Protein AF-A0A1F4AZ10-F1 (afdb_monomer_lite)

Structure (mmCIF, N/CA/C/O backbone):
data_AF-A0A1F4AZ10-F1
#
_entry.id   AF-A0A1F4AZ10-F1
#
loop_
_atom_site.group_PDB
_atom_site.id
_atom_site.type_symbol
_atom_site.label_atom_id
_atom_site.label_alt_id
_atom_site.label_comp_id
_atom_site.label_asym_id
_atom_site.label_entity_id
_atom_site.label_seq_id
_atom_site.pdbx_PDB_ins_code
_atom_sit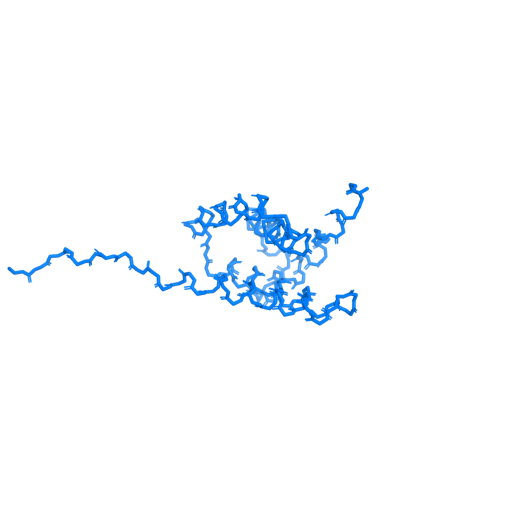e.Cartn_x
_atom_site.Cartn_y
_atom_site.Cartn_z
_atom_site.occupancy
_atom_site.B_iso_or_equiv
_atom_site.auth_seq_id
_atom_site.auth_comp_id
_atom_site.auth_asym_id
_atom_site.auth_atom_id
_atom_site.pdbx_PDB_model_num
ATOM 1 N N . MET A 1 1 ? 17.476 -12.614 -1.265 1.00 42.47 1 MET A N 1
ATOM 2 C CA . MET A 1 1 ? 16.289 -11.904 -1.791 1.00 42.47 1 MET A CA 1
ATOM 3 C C . MET A 1 1 ? 15.007 -12.044 -0.944 1.00 42.47 1 MET A C 1
ATOM 5 O O . MET A 1 1 ? 13.968 -11.572 -1.375 1.00 42.47 1 MET A O 1
ATOM 9 N N . LEU A 1 2 ? 15.020 -12.645 0.262 1.00 40.59 2 LEU A N 1
ATOM 10 C CA . LEU A 1 2 ? 13.866 -12.580 1.192 1.00 40.59 2 LEU A CA 1
ATOM 11 C C . LEU A 1 2 ? 13.950 -11.390 2.169 1.00 40.59 2 LEU A C 1
ATOM 13 O O . LEU A 1 2 ? 12.924 -10.925 2.645 1.00 40.59 2 LEU A O 1
ATOM 17 N N . HIS A 1 3 ? 15.157 -10.868 2.421 1.00 31.83 3 HIS A N 1
ATOM 18 C CA . HIS A 1 3 ? 15.382 -9.735 3.329 1.00 31.83 3 HIS A CA 1
ATOM 19 C C . HIS A 1 3 ? 14.996 -8.367 2.732 1.00 31.83 3 HIS A C 1
ATOM 21 O O . HIS A 1 3 ? 14.623 -7.478 3.485 1.00 31.83 3 HIS A O 1
ATOM 27 N N . GLU A 1 4 ? 15.007 -8.202 1.404 1.00 44.75 4 GLU A N 1
ATOM 28 C CA . GLU A 1 4 ? 14.594 -6.943 0.748 1.00 44.75 4 GLU A CA 1
ATOM 29 C C . GLU A 1 4 ? 13.071 -6.744 0.768 1.00 44.75 4 GLU A C 1
ATOM 31 O O . GLU A 1 4 ? 12.591 -5.620 0.830 1.00 44.75 4 GLU A O 1
ATOM 36 N N . ARG A 1 5 ? 12.289 -7.833 0.807 1.00 43.12 5 ARG A N 1
ATOM 37 C CA . ARG A 1 5 ? 10.817 -7.768 0.827 1.00 43.12 5 ARG A CA 1
ATOM 38 C C . ARG A 1 5 ? 10.249 -7.264 2.157 1.00 43.12 5 ARG A C 1
ATOM 40 O O . ARG A 1 5 ? 9.152 -6.720 2.176 1.00 43.12 5 ARG A O 1
ATOM 47 N N . ALA A 1 6 ? 10.986 -7.435 3.256 1.00 43.50 6 ALA A N 1
ATOM 48 C CA . ALA A 1 6 ? 10.556 -7.017 4.590 1.00 43.50 6 ALA A CA 1
ATOM 49 C C . ALA A 1 6 ? 10.729 -5.508 4.842 1.00 43.50 6 ALA A C 1
ATOM 51 O O . ALA A 1 6 ? 10.104 -4.982 5.755 1.00 43.50 6 ALA A O 1
ATOM 52 N N . GLN A 1 7 ? 11.536 -4.810 4.033 1.00 50.56 7 GLN A N 1
ATOM 53 C CA . GLN A 1 7 ? 11.772 -3.366 4.181 1.00 50.56 7 GLN A CA 1
ATOM 54 C C . GLN A 1 7 ? 10.633 -2.502 3.623 1.00 50.56 7 GLN A C 1
ATOM 56 O O . GLN A 1 7 ? 10.585 -1.312 3.896 1.00 50.56 7 GLN A O 1
ATOM 61 N N . LEU A 1 8 ? 9.702 -3.094 2.870 1.00 51.25 8 LEU A N 1
ATOM 62 C CA . LEU A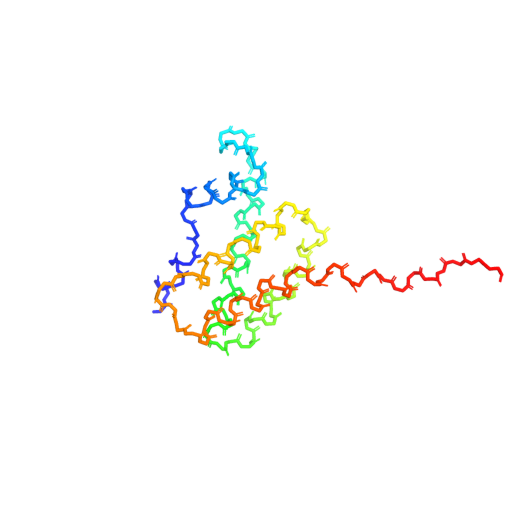 1 8 ? 8.563 -2.377 2.289 1.00 51.25 8 LEU A CA 1
ATOM 63 C C . LEU A 1 8 ? 7.336 -2.342 3.212 1.00 51.25 8 LEU A C 1
ATOM 65 O O . LEU A 1 8 ? 6.370 -1.642 2.914 1.00 51.25 8 LEU A O 1
ATOM 69 N N . ALA A 1 9 ? 7.338 -3.108 4.308 1.00 56.19 9 ALA A N 1
ATOM 70 C CA . ALA A 1 9 ? 6.269 -3.052 5.295 1.00 56.19 9 ALA A CA 1
ATOM 71 C C . ALA A 1 9 ? 6.555 -1.900 6.274 1.00 56.19 9 ALA A C 1
ATOM 73 O O . ALA A 1 9 ? 7.599 -1.927 6.928 1.00 56.19 9 ALA A O 1
ATOM 74 N N . PRO A 1 10 ? 5.659 -0.905 6.405 1.00 60.19 10 PRO A N 1
ATOM 75 C CA . PRO A 1 10 ? 5.872 0.192 7.338 1.00 60.19 10 PRO A CA 1
ATOM 76 C C . PRO A 1 10 ? 5.967 -0.337 8.771 1.00 60.19 10 PRO A C 1
ATOM 78 O O . PRO A 1 10 ? 5.164 -1.168 9.205 1.00 60.19 10 PRO A O 1
ATOM 81 N N . SER A 1 11 ? 6.944 0.170 9.516 1.00 66.38 11 SER A N 1
ATOM 82 C CA . SER A 1 11 ? 7.066 -0.042 10.956 1.00 66.38 11 SER A CA 1
ATOM 83 C C . SER A 1 11 ? 5.806 0.427 11.688 1.00 66.38 11 SER A C 1
ATOM 85 O O . SER A 1 11 ? 5.043 1.251 11.182 1.00 66.38 11 SER A O 1
ATOM 87 N N . GLU A 1 12 ? 5.595 -0.029 12.927 1.00 66.19 12 GLU A N 1
ATOM 88 C CA . GLU A 1 12 ? 4.442 0.413 13.732 1.00 66.19 12 GLU A CA 1
ATOM 89 C C . GLU A 1 12 ? 4.368 1.941 13.871 1.00 66.19 12 GLU A C 1
ATOM 91 O O . GLU A 1 12 ? 3.282 2.515 13.901 1.00 66.19 12 GLU A O 1
ATOM 96 N N . ARG A 1 13 ? 5.523 2.616 13.875 1.00 65.75 13 ARG A N 1
ATOM 97 C CA . ARG A 1 13 ? 5.617 4.077 13.913 1.00 65.75 13 ARG A CA 1
ATOM 98 C C . ARG A 1 13 ? 5.202 4.731 12.593 1.00 65.75 13 ARG A C 1
ATOM 100 O O . ARG A 1 13 ? 4.517 5.749 12.615 1.00 65.75 13 ARG A O 1
ATOM 107 N N . GLU A 1 14 ? 5.609 4.183 11.454 1.00 70.38 14 GLU A N 1
ATOM 108 C CA . GLU A 1 14 ? 5.229 4.703 10.131 1.00 70.38 14 GLU A CA 1
ATOM 109 C C . GLU A 1 14 ? 3.750 4.460 9.848 1.00 70.38 14 GLU A C 1
ATOM 111 O O . GLU A 1 14 ? 3.046 5.373 9.413 1.00 70.38 14 GLU A O 1
ATOM 116 N N . LEU A 1 15 ? 3.260 3.268 10.202 1.00 69.50 15 LEU A N 1
ATOM 117 C CA . LEU A 1 15 ? 1.842 2.931 10.227 1.00 69.50 15 LEU A CA 1
ATOM 118 C C . LEU A 1 15 ? 1.065 3.972 11.040 1.00 69.50 15 LEU A C 1
ATOM 120 O O . LEU A 1 15 ? 0.056 4.500 10.574 1.00 69.50 15 LEU A O 1
ATOM 124 N N . ALA A 1 16 ? 1.576 4.330 12.218 1.00 69.75 16 ALA A N 1
ATOM 125 C CA . ALA A 1 16 ? 0.933 5.299 13.084 1.00 69.75 16 ALA A CA 1
ATOM 126 C C . ALA A 1 16 ? 0.877 6.715 12.512 1.00 69.75 16 ALA A C 1
ATOM 128 O O . ALA A 1 16 ? -0.162 7.373 12.580 1.00 69.75 16 ALA A O 1
ATOM 129 N N . LEU A 1 17 ? 1.978 7.178 11.921 1.00 71.88 17 LEU A N 1
ATOM 130 C CA . LEU A 1 17 ? 2.040 8.482 11.262 1.00 71.88 17 LEU A CA 1
ATOM 131 C C . LEU A 1 17 ? 1.080 8.544 10.071 1.00 71.88 17 LEU A C 1
ATOM 133 O O . LEU A 1 17 ? 0.367 9.531 9.898 1.00 71.88 17 LEU A O 1
ATOM 137 N N . LEU A 1 18 ? 1.007 7.473 9.286 1.00 73.69 18 LEU A N 1
ATOM 138 C CA . LEU A 1 18 ? 0.121 7.380 8.132 1.00 73.69 18 LEU A CA 1
ATOM 139 C C . LEU A 1 18 ? -1.357 7.311 8.513 1.00 73.69 18 LEU A C 1
ATOM 141 O O . LEU A 1 18 ? -2.186 7.980 7.888 1.00 73.69 18 LEU A O 1
ATOM 145 N N . MET A 1 19 ? -1.692 6.553 9.558 1.00 71.88 19 MET A N 1
ATOM 146 C CA . MET A 1 19 ? -3.043 6.522 10.115 1.00 71.88 19 MET A CA 1
ATOM 147 C C . MET A 1 19 ? -3.428 7.893 10.674 1.00 71.88 19 MET A C 1
ATOM 149 O O . MET A 1 19 ? -4.496 8.410 10.353 1.00 71.88 19 MET A O 1
ATOM 153 N N . ARG A 1 20 ? -2.539 8.560 11.414 1.00 75.56 20 ARG A N 1
ATOM 154 C CA . ARG A 1 20 ? -2.787 9.919 11.911 1.00 75.56 20 ARG A CA 1
ATOM 155 C C . ARG A 1 20 ? -3.040 10.917 10.780 1.00 75.56 20 ARG A C 1
ATOM 157 O O . ARG A 1 20 ? -3.986 11.696 10.863 1.00 75.56 20 ARG A O 1
ATOM 164 N N . LEU A 1 21 ? -2.241 10.877 9.714 1.00 69.69 21 LEU A N 1
ATOM 165 C CA . LEU A 1 21 ? -2.406 11.752 8.546 1.00 69.69 21 LEU A CA 1
ATOM 166 C C . LEU A 1 21 ? -3.706 11.482 7.775 1.00 69.69 21 LEU A C 1
ATOM 168 O O . LEU A 1 21 ? -4.302 12.416 7.244 1.00 69.69 21 LEU A O 1
ATOM 172 N N . SER A 1 22 ? -4.146 10.224 7.713 1.00 68.94 22 SER A N 1
ATOM 173 C CA . SER A 1 22 ? -5.309 9.820 6.907 1.00 68.94 22 SER A CA 1
ATOM 174 C C . SER A 1 22 ? -6.638 9.937 7.660 1.00 68.94 22 SER A C 1
ATOM 176 O O . SER A 1 22 ? -7.665 10.226 7.051 1.00 68.94 22 SER A O 1
ATOM 178 N N . PHE A 1 23 ? -6.629 9.740 8.979 1.00 68.31 23 PHE A N 1
ATOM 179 C CA . PHE A 1 23 ? -7.832 9.712 9.817 1.00 68.31 23 PHE A CA 1
ATOM 180 C C . PHE A 1 23 ? -7.942 10.915 10.770 1.00 68.31 23 PHE A C 1
ATOM 182 O O . PHE A 1 23 ? -8.995 11.105 11.374 1.00 68.31 23 PHE A O 1
ATOM 189 N N . GLY A 1 24 ? -6.884 11.723 10.927 1.00 69.88 24 GLY A N 1
ATOM 190 C CA . GLY A 1 24 ? -6.893 12.946 11.743 1.00 69.88 24 GLY A CA 1
ATOM 191 C C . GLY A 1 24 ? -6.967 12.718 13.257 1.00 69.88 24 GLY A C 1
ATOM 192 O O . GLY A 1 24 ? -7.378 13.620 13.983 1.00 69.88 24 GLY A O 1
ATOM 193 N N . ARG A 1 25 ? -6.609 11.520 13.738 1.00 73.69 25 ARG A N 1
ATOM 194 C CA . ARG A 1 25 ? -6.685 11.109 15.152 1.00 73.69 25 ARG A CA 1
ATOM 195 C C . ARG A 1 25 ? -5.364 10.489 15.625 1.00 73.69 25 ARG A C 1
ATOM 197 O O . ARG A 1 25 ? -4.581 10.015 14.805 1.00 73.69 25 ARG A O 1
ATOM 204 N N . GLU A 1 26 ? -5.109 10.514 16.934 1.00 70.50 26 GLU A N 1
ATOM 205 C CA . GLU A 1 26 ? -3.897 9.930 17.537 1.00 70.50 26 GLU A CA 1
ATOM 206 C C . GLU A 1 26 ? -3.958 8.395 17.566 1.00 70.50 26 GLU A C 1
ATOM 208 O O . GLU A 1 26 ? -5.041 7.816 17.665 1.00 70.50 26 GLU A O 1
ATOM 213 N N . LEU A 1 27 ? -2.797 7.728 17.512 1.00 64.75 27 LEU A N 1
ATOM 214 C CA . LEU A 1 27 ? -2.725 6.266 17.377 1.00 64.75 27 LEU A CA 1
ATOM 215 C C . LEU A 1 27 ? -3.454 5.512 18.502 1.00 64.75 27 LEU A C 1
ATOM 217 O O . LEU A 1 27 ? -4.126 4.514 18.270 1.00 64.75 27 LEU A O 1
ATOM 221 N N . GLU A 1 28 ? -3.341 6.031 19.721 1.00 67.62 28 GLU A N 1
ATOM 222 C CA . GLU A 1 28 ? -3.920 5.471 20.949 1.00 67.62 28 GLU A CA 1
ATOM 223 C C . GLU A 1 28 ? -5.459 5.465 20.939 1.00 67.62 28 GLU A C 1
ATOM 225 O O . GLU A 1 28 ? -6.087 4.861 21.803 1.00 67.62 28 GLU A O 1
ATOM 230 N N . THR A 1 29 ? -6.069 6.147 19.964 1.00 75.69 29 THR A N 1
ATOM 231 C CA . THR A 1 29 ? -7.525 6.270 19.825 1.00 75.69 29 THR A CA 1
ATOM 232 C C . THR A 1 29 ? -8.133 5.295 18.816 1.00 75.69 29 THR A C 1
ATOM 234 O O . THR A 1 29 ? -9.359 5.239 18.717 1.00 75.69 29 THR A O 1
ATOM 237 N N . PHE A 1 30 ? -7.314 4.538 18.075 1.00 73.44 30 PHE A N 1
ATOM 238 C CA . PHE A 1 30 ? -7.806 3.504 17.162 1.00 73.44 30 PHE A CA 1
ATOM 239 C C . PHE A 1 30 ? -8.055 2.194 17.904 1.00 73.44 30 PHE A C 1
ATOM 241 O O . PHE A 1 30 ? -7.248 1.762 18.731 1.00 73.44 30 PHE A O 1
ATOM 248 N N . GLY A 1 31 ? -9.160 1.531 17.569 1.00 78.94 31 GLY A N 1
ATOM 249 C CA . GLY A 1 31 ? -9.401 0.157 17.991 1.00 78.94 31 GLY A CA 1
ATOM 250 C C . GLY A 1 31 ? -8.420 -0.819 17.335 1.00 78.94 31 GLY A C 1
ATOM 251 O O . GLY A 1 31 ? -7.859 -0.544 16.273 1.00 78.94 31 GLY A O 1
ATOM 252 N N . LEU A 1 32 ? -8.249 -1.995 17.945 1.00 79.25 32 LEU A N 1
ATOM 253 C CA . LEU A 1 32 ? -7.400 -3.061 17.396 1.00 79.25 32 LEU A CA 1
ATOM 254 C C . LEU A 1 32 ? -7.820 -3.448 15.969 1.00 79.25 32 LEU A C 1
ATOM 256 O O . LEU A 1 32 ? -6.966 -3.535 15.093 1.00 79.25 32 LEU A O 1
ATOM 260 N N . ASP A 1 33 ? -9.125 -3.557 15.711 1.00 80.56 33 ASP A N 1
ATOM 261 C CA . ASP A 1 33 ? -9.664 -3.897 14.388 1.00 80.56 33 ASP A CA 1
ATOM 262 C C . ASP A 1 33 ? -9.310 -2.849 13.313 1.00 80.56 33 ASP A C 1
ATOM 264 O O . ASP A 1 33 ? -9.017 -3.201 12.170 1.00 80.56 33 ASP A O 1
ATOM 268 N N . GLU A 1 34 ? -9.296 -1.555 13.664 1.00 80.06 34 GLU A N 1
ATOM 269 C CA . GLU A 1 34 ? -8.904 -0.474 12.743 1.00 80.06 34 GLU A CA 1
ATOM 270 C C . GLU A 1 34 ? -7.409 -0.564 12.398 1.00 80.06 34 GLU A C 1
ATOM 272 O O . GLU A 1 34 ? -7.013 -0.376 11.245 1.00 80.06 34 GLU A O 1
ATOM 277 N N . ILE A 1 35 ? -6.572 -0.889 13.387 1.00 79.94 35 ILE A N 1
ATOM 278 C CA . ILE A 1 35 ? -5.126 -1.068 13.203 1.00 79.94 35 ILE A CA 1
ATOM 279 C C . ILE A 1 35 ? -4.844 -2.302 12.341 1.00 79.94 35 ILE A C 1
ATOM 281 O O . ILE A 1 35 ? -4.020 -2.243 11.426 1.00 79.94 35 ILE A O 1
ATOM 285 N N . GLU A 1 36 ? -5.523 -3.418 12.600 1.00 83.25 36 GLU A N 1
ATOM 286 C CA . GLU A 1 36 ? -5.390 -4.639 11.803 1.00 83.25 36 GLU A CA 1
ATOM 287 C C . GLU A 1 36 ? -5.833 -4.419 10.355 1.00 83.25 36 GLU A C 1
ATOM 289 O O . GLU A 1 36 ? -5.141 -4.842 9.423 1.00 83.25 36 GLU A O 1
ATOM 294 N N . LEU A 1 37 ? -6.930 -3.686 10.148 1.00 84.50 37 LEU A N 1
ATOM 295 C CA . LEU A 1 37 ? -7.396 -3.332 8.813 1.00 84.50 37 LEU A CA 1
ATOM 296 C C . LEU A 1 37 ? -6.389 -2.446 8.076 1.00 84.50 37 LEU A C 1
ATOM 298 O O . LEU A 1 37 ? -6.082 -2.701 6.909 1.00 84.50 37 LEU A O 1
ATOM 302 N N . ALA A 1 38 ? -5.830 -1.442 8.754 1.00 84.25 38 ALA A N 1
ATOM 303 C CA . ALA A 1 38 ? -4.781 -0.602 8.194 1.00 84.25 38 ALA A CA 1
ATOM 304 C C . ALA A 1 38 ? -3.562 -1.442 7.786 1.00 84.25 38 ALA A C 1
ATOM 306 O O . ALA A 1 38 ? -3.099 -1.332 6.652 1.00 84.25 38 ALA A O 1
ATOM 307 N N . ARG A 1 39 ? -3.083 -2.345 8.654 1.00 84.44 39 ARG A N 1
ATOM 308 C CA . ARG A 1 39 ? -1.967 -3.262 8.350 1.00 84.44 39 ARG A CA 1
ATOM 309 C C . ARG A 1 39 ? -2.233 -4.113 7.113 1.00 84.44 39 ARG A C 1
ATOM 311 O O . ARG A 1 39 ? -1.348 -4.255 6.271 1.00 84.44 39 ARG A O 1
ATOM 318 N N . LEU A 1 40 ? -3.443 -4.652 6.988 1.00 88.44 40 LEU A N 1
ATOM 319 C CA . LEU A 1 40 ? -3.855 -5.444 5.831 1.00 88.44 40 LEU A CA 1
ATOM 320 C C . LEU A 1 40 ? -3.808 -4.610 4.541 1.00 88.44 40 LEU A C 1
ATOM 322 O O . LEU A 1 40 ? -3.266 -5.057 3.530 1.00 88.44 40 LEU A O 1
ATOM 326 N N . VAL A 1 41 ? -4.330 -3.383 4.585 1.00 89.06 41 VAL A N 1
ATOM 327 C CA . VAL A 1 41 ? -4.289 -2.437 3.461 1.00 89.06 41 VAL A CA 1
ATOM 328 C C . VAL A 1 41 ? -2.845 -2.123 3.070 1.00 89.06 41 VAL A C 1
ATOM 330 O O . VAL A 1 41 ? -2.508 -2.188 1.890 1.00 89.06 41 VAL A O 1
ATOM 333 N N . PHE A 1 42 ? -1.974 -1.861 4.043 1.00 86.81 42 PHE A N 1
ATOM 334 C CA . PHE A 1 42 ? -0.553 -1.621 3.801 1.00 86.81 42 PHE A CA 1
ATOM 335 C C . PHE A 1 42 ? 0.146 -2.796 3.138 1.00 86.81 42 PHE A C 1
ATOM 337 O O . PHE A 1 42 ? 0.785 -2.619 2.102 1.00 86.81 42 PHE A O 1
ATOM 344 N N . ALA A 1 43 ? 0.005 -3.991 3.70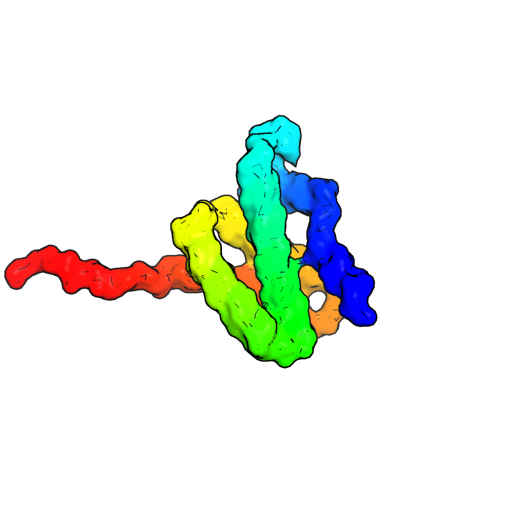9 1.00 88.06 43 ALA A N 1
ATOM 345 C CA . ALA A 1 43 ? 0.626 -5.195 3.176 1.00 88.06 43 ALA A CA 1
ATOM 346 C C . ALA A 1 43 ? 0.186 -5.451 1.729 1.00 88.06 43 ALA A C 1
ATOM 348 O O . ALA A 1 43 ? 1.014 -5.770 0.875 1.00 88.06 43 ALA A O 1
ATOM 349 N N . GLN A 1 44 ? -1.101 -5.245 1.435 1.00 92.38 44 GLN A N 1
ATOM 350 C CA . GLN A 1 44 ? -1.637 -5.434 0.095 1.00 92.38 44 GLN A CA 1
ATOM 351 C C . GLN A 1 44 ? -1.041 -4.452 -0.918 1.00 92.38 44 GLN A C 1
ATOM 353 O O . GLN A 1 44 ? -0.640 -4.841 -2.015 1.00 92.38 44 GLN A O 1
ATOM 358 N N . VAL A 1 45 ? -0.966 -3.175 -0.552 1.00 90.94 45 VAL A N 1
ATOM 359 C CA . VAL A 1 45 ? -0.448 -2.127 -1.435 1.00 90.94 45 VAL A CA 1
ATOM 360 C C . VAL A 1 45 ? 1.061 -2.271 -1.630 1.00 90.94 45 VAL A C 1
ATOM 362 O O . VAL A 1 45 ? 1.541 -2.138 -2.755 1.00 90.94 45 VAL A O 1
ATOM 365 N N . ALA A 1 46 ? 1.803 -2.620 -0.576 1.00 89.38 46 ALA A N 1
ATOM 366 C CA . ALA A 1 46 ? 3.231 -2.922 -0.655 1.00 89.38 46 ALA A CA 1
ATOM 367 C C . ALA A 1 46 ? 3.510 -4.116 -1.581 1.00 89.38 46 ALA A C 1
ATOM 369 O O . ALA A 1 46 ? 4.447 -4.069 -2.378 1.00 89.38 46 ALA A O 1
ATOM 370 N N . LEU A 1 47 ? 2.672 -5.160 -1.535 1.00 88.56 47 LEU A N 1
ATOM 371 C CA . LEU A 1 47 ? 2.776 -6.309 -2.436 1.00 88.56 47 LEU A CA 1
ATOM 372 C C . LEU A 1 47 ? 2.575 -5.899 -3.901 1.00 88.56 47 LEU A C 1
ATOM 374 O O . LEU A 1 47 ? 3.366 -6.290 -4.759 1.00 88.56 47 LEU A O 1
ATOM 378 N N . MET A 1 48 ? 1.549 -5.093 -4.189 1.00 91.94 48 MET A N 1
ATOM 379 C CA . MET A 1 48 ? 1.291 -4.587 -5.542 1.00 91.94 48 MET A CA 1
ATOM 380 C C . MET A 1 48 ? 2.433 -3.698 -6.046 1.00 91.94 48 MET A C 1
ATOM 382 O O . MET A 1 48 ? 2.885 -3.871 -7.176 1.00 91.94 48 MET A O 1
ATOM 386 N N . ALA A 1 49 ? 2.921 -2.781 -5.207 1.00 90.62 49 ALA A N 1
ATOM 387 C CA . ALA A 1 49 ? 4.045 -1.907 -5.528 1.00 90.62 49 ALA A CA 1
ATOM 388 C C . ALA A 1 49 ? 5.315 -2.717 -5.820 1.00 90.62 49 ALA A C 1
ATOM 390 O O . ALA A 1 49 ? 5.920 -2.549 -6.876 1.00 90.62 49 ALA A O 1
ATOM 391 N N . GLY A 1 50 ? 5.675 -3.649 -4.934 1.00 88.94 50 GLY A N 1
ATOM 392 C CA . GLY A 1 50 ? 6.848 -4.505 -5.102 1.00 88.94 50 GLY A CA 1
ATOM 393 C C . GLY A 1 50 ? 6.786 -5.350 -6.375 1.00 88.94 50 GLY A C 1
ATOM 394 O O . GLY A 1 50 ? 7.759 -5.390 -7.121 1.00 88.94 50 GLY A O 1
ATOM 395 N N . ALA A 1 51 ? 5.635 -5.967 -6.664 1.00 89.75 51 ALA A N 1
ATOM 396 C CA . ALA A 1 51 ? 5.444 -6.764 -7.877 1.00 89.75 51 ALA A CA 1
ATOM 397 C C . ALA A 1 51 ? 5.536 -5.921 -9.158 1.00 89.75 51 ALA A C 1
ATOM 399 O O . ALA A 1 51 ? 6.119 -6.357 -10.151 1.00 89.75 51 ALA A O 1
ATOM 400 N N . ALA A 1 52 ? 4.997 -4.700 -9.136 1.00 89.00 52 ALA A N 1
ATOM 401 C CA . ALA A 1 52 ? 5.080 -3.794 -10.273 1.00 89.00 52 ALA A CA 1
ATOM 402 C C . ALA A 1 52 ? 6.520 -3.314 -10.521 1.00 89.00 52 ALA A C 1
ATOM 404 O O . ALA A 1 52 ? 6.971 -3.308 -11.666 1.00 89.00 52 ALA A O 1
ATOM 405 N N . LEU A 1 53 ? 7.257 -2.975 -9.457 1.00 88.75 53 LEU A N 1
ATOM 406 C CA . LEU A 1 53 ? 8.667 -2.577 -9.531 1.00 88.75 53 LEU A CA 1
ATOM 407 C C . LEU A 1 53 ? 9.569 -3.726 -10.010 1.00 88.75 53 LEU A C 1
ATOM 409 O O . LEU A 1 53 ? 10.486 -3.500 -10.795 1.00 88.75 53 LEU A O 1
ATOM 413 N N . SER A 1 54 ? 9.284 -4.969 -9.609 1.00 90.19 54 SER A N 1
ATOM 414 C CA . SER A 1 54 ? 10.030 -6.151 -10.061 1.00 90.19 54 SER A CA 1
ATOM 415 C C . SER A 1 54 ? 9.576 -6.702 -11.418 1.00 90.19 54 SER A C 1
ATOM 417 O O . SER A 1 54 ? 10.075 -7.747 -11.834 1.00 90.19 54 SER A O 1
ATOM 419 N N . ALA A 1 55 ? 8.618 -6.048 -12.086 1.00 88.75 55 ALA A N 1
ATOM 420 C CA . ALA A 1 55 ? 7.975 -6.520 -13.315 1.00 88.75 55 ALA A CA 1
ATOM 421 C C . ALA A 1 55 ? 7.405 -7.957 -13.219 1.00 88.75 55 ALA A C 1
ATOM 423 O O . ALA A 1 55 ? 7.317 -8.676 -14.218 1.00 88.75 55 ALA A O 1
ATOM 424 N N . ASP A 1 56 ? 6.986 -8.376 -12.021 1.00 91.69 56 ASP A N 1
ATOM 425 C CA . ASP A 1 56 ? 6.379 -9.684 -11.773 1.00 91.69 56 ASP A CA 1
ATOM 426 C C . ASP A 1 56 ? 4.875 -9.622 -12.063 1.00 91.69 56 ASP A C 1
ATOM 428 O O . ASP A 1 56 ? 4.044 -9.313 -11.205 1.00 91.69 56 ASP A O 1
ATOM 432 N N . SER A 1 57 ? 4.529 -9.878 -13.325 1.00 88.94 57 SER A N 1
ATOM 433 C CA . SER A 1 57 ? 3.147 -9.770 -13.801 1.00 88.94 57 SER A CA 1
ATOM 434 C C . SER A 1 57 ? 2.184 -10.762 -13.141 1.00 88.94 57 SER A C 1
ATOM 436 O O . SER A 1 57 ? 1.012 -10.432 -12.960 1.00 88.94 57 SER A O 1
ATOM 438 N N . GLU A 1 58 ? 2.651 -11.949 -12.749 1.00 92.88 58 GLU A N 1
ATOM 439 C CA . GLU A 1 58 ? 1.798 -12.972 -12.138 1.00 92.88 58 GLU A CA 1
ATOM 440 C C . GLU A 1 58 ? 1.408 -12.556 -10.719 1.00 92.88 58 GLU A C 1
ATOM 442 O O . GLU A 1 58 ? 0.217 -12.513 -10.383 1.00 92.88 58 GLU A O 1
ATOM 447 N N . VAL A 1 59 ? 2.399 -12.160 -9.913 1.00 90.81 59 VAL A N 1
ATOM 448 C CA . VAL A 1 59 ? 2.161 -11.663 -8.554 1.00 90.81 59 VAL A CA 1
ATOM 449 C C . VAL A 1 59 ? 1.334 -10.383 -8.593 1.00 90.81 59 VAL A C 1
ATOM 451 O O . VAL A 1 59 ? 0.407 -10.237 -7.794 1.00 90.81 59 VAL A O 1
ATOM 454 N N . PHE A 1 60 ? 1.602 -9.484 -9.544 1.00 91.25 60 PHE A N 1
ATOM 455 C CA . PHE A 1 60 ? 0.836 -8.250 -9.683 1.00 91.25 60 PHE A CA 1
ATOM 456 C C . PHE A 1 60 ? -0.644 -8.520 -9.981 1.00 91.25 60 PHE A C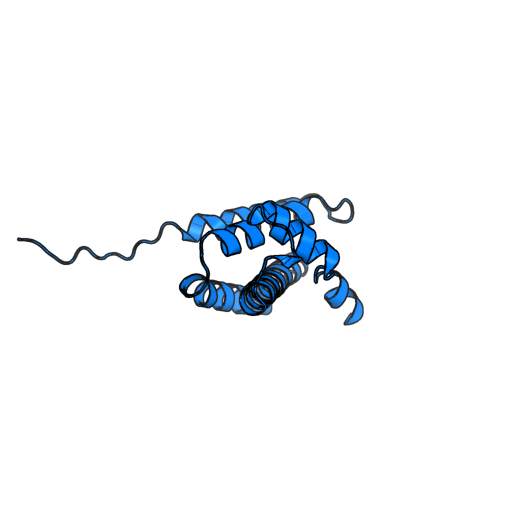 1
ATOM 458 O O . PHE A 1 60 ? -1.505 -7.962 -9.307 1.00 91.25 60 PHE A O 1
ATOM 465 N N . VAL A 1 61 ? -0.964 -9.402 -10.935 1.00 91.31 61 VAL A N 1
ATOM 466 C CA . VAL A 1 61 ? -2.360 -9.744 -11.273 1.00 91.31 61 VAL A CA 1
ATOM 467 C C . VAL A 1 61 ? -3.074 -10.402 -10.090 1.00 91.31 61 VAL A C 1
ATOM 469 O O . VAL A 1 61 ? -4.230 -10.076 -9.803 1.00 91.31 61 VAL A O 1
ATOM 472 N N . GLY A 1 62 ? -2.395 -11.300 -9.372 1.00 91.31 62 GLY A N 1
ATOM 473 C CA . GLY A 1 62 ? -2.937 -11.914 -8.159 1.00 91.31 62 GLY A CA 1
ATOM 474 C C . GLY A 1 62 ? -3.232 -10.882 -7.066 1.00 91.31 62 GLY A C 1
ATOM 475 O O . GLY A 1 62 ? -4.329 -10.866 -6.500 1.00 91.31 62 GLY A O 1
ATOM 476 N N . ALA A 1 63 ? -2.285 -9.979 -6.813 1.00 91.50 63 ALA A N 1
ATOM 477 C CA . ALA A 1 63 ? -2.428 -8.913 -5.831 1.00 91.50 63 ALA A CA 1
ATOM 478 C C . ALA A 1 63 ? -3.506 -7.890 -6.239 1.00 91.50 63 ALA A C 1
ATOM 480 O O . ALA A 1 63 ? -4.310 -7.470 -5.410 1.00 91.50 63 ALA A O 1
ATOM 481 N N . GLU A 1 64 ? -3.607 -7.532 -7.517 1.00 91.44 64 GLU A N 1
ATOM 482 C CA . GLU A 1 64 ? -4.659 -6.635 -8.001 1.00 91.44 64 GLU A CA 1
ATOM 483 C C . GLU A 1 64 ? -6.055 -7.239 -7.779 1.00 91.44 64 GLU A C 1
ATOM 485 O O . GLU A 1 64 ? -6.978 -6.548 -7.338 1.00 91.44 64 GLU A O 1
ATOM 490 N N . ARG A 1 65 ? -6.221 -8.542 -8.037 1.00 91.44 65 ARG A N 1
ATOM 491 C CA . ARG A 1 65 ? -7.490 -9.236 -7.793 1.00 91.44 65 ARG A CA 1
ATOM 492 C C . ARG A 1 65 ? -7.867 -9.218 -6.313 1.00 91.44 65 ARG A C 1
ATOM 494 O O . ARG A 1 65 ? -9.001 -8.874 -5.991 1.00 91.44 65 ARG A O 1
ATOM 501 N N . LEU A 1 66 ? -6.917 -9.520 -5.429 1.00 90.88 66 LEU A N 1
ATOM 502 C CA . LEU A 1 66 ? -7.145 -9.478 -3.984 1.00 90.88 66 LEU A CA 1
ATOM 503 C C . LEU A 1 66 ? -7.498 -8.062 -3.506 1.00 90.88 66 LEU A C 1
ATOM 505 O O . LEU A 1 66 ? -8.406 -7.894 -2.694 1.00 90.88 66 LEU A O 1
ATOM 509 N N . TRP A 1 67 ? -6.850 -7.034 -4.056 1.00 91.00 67 TRP A N 1
ATOM 510 C CA . TRP A 1 67 ? -7.202 -5.645 -3.773 1.00 91.00 67 TRP A CA 1
ATOM 511 C C . TRP A 1 67 ? -8.644 -5.316 -4.181 1.00 91.00 67 TRP A C 1
ATOM 513 O O . TRP A 1 67 ? -9.378 -4.721 -3.392 1.00 91.00 67 TRP A O 1
ATOM 523 N N . ARG A 1 68 ? -9.090 -5.748 -5.367 1.00 89.94 68 ARG A N 1
ATOM 524 C CA . ARG A 1 68 ? -10.490 -5.575 -5.804 1.00 89.94 68 ARG A CA 1
ATOM 525 C C . ARG A 1 68 ? -11.478 -6.260 -4.857 1.00 89.94 68 ARG A C 1
ATOM 527 O O . ARG A 1 68 ? -12.519 -5.684 -4.550 1.00 89.94 68 ARG A O 1
ATOM 534 N N . ASP A 1 69 ? -11.144 -7.443 -4.350 1.00 89.94 69 ASP A N 1
ATOM 535 C CA . ASP A 1 69 ? -11.979 -8.144 -3.369 1.00 89.94 69 ASP A CA 1
ATOM 536 C C . ASP A 1 69 ? -12.009 -7.398 -2.018 1.00 89.94 69 ASP A C 1
ATOM 538 O O . ASP A 1 69 ? -13.065 -7.252 -1.394 1.00 89.94 69 ASP A O 1
ATOM 542 N N . MET A 1 70 ? -10.867 -6.852 -1.584 1.00 89.75 70 MET A N 1
ATOM 543 C CA . MET A 1 70 ? -10.759 -6.019 -0.381 1.00 89.75 70 MET A CA 1
ATOM 544 C C . MET A 1 70 ? -11.545 -4.711 -0.499 1.00 89.75 70 MET A C 1
ATOM 546 O O . MET A 1 70 ? -12.143 -4.279 0.486 1.00 89.75 70 MET A O 1
ATOM 550 N N . GLN A 1 71 ? -11.612 -4.097 -1.685 1.00 86.44 71 GLN A N 1
ATOM 551 C CA . GLN A 1 71 ? -12.340 -2.843 -1.907 1.00 86.44 71 GLN A CA 1
ATOM 552 C C . GLN A 1 71 ? -13.816 -2.909 -1.504 1.00 86.44 71 GLN A C 1
ATOM 554 O O . GLN A 1 71 ? -14.370 -1.889 -1.090 1.00 86.44 71 GLN A O 1
ATOM 559 N N . ALA A 1 72 ? -14.450 -4.081 -1.590 1.00 82.94 72 ALA A N 1
ATOM 560 C CA . ALA A 1 72 ? -15.833 -4.280 -1.153 1.00 82.94 72 ALA A CA 1
ATOM 561 C C . ALA A 1 72 ? -16.006 -4.212 0.378 1.00 82.94 72 ALA A C 1
ATOM 563 O O . ALA A 1 72 ? -17.129 -4.094 0.864 1.00 82.94 72 ALA A O 1
ATOM 564 N N . ARG A 1 73 ? -14.906 -4.307 1.132 1.00 83.06 73 ARG A N 1
ATOM 565 C CA . ARG A 1 73 ? -14.875 -4.430 2.596 1.00 83.06 73 ARG A CA 1
ATOM 566 C C . ARG A 1 73 ? -14.205 -3.248 3.296 1.00 83.06 73 ARG A C 1
ATOM 568 O O . ARG A 1 73 ? -14.343 -3.133 4.507 1.00 83.06 73 ARG A O 1
ATOM 575 N N . ILE A 1 74 ? -13.493 -2.399 2.555 1.00 84.69 74 ILE A N 1
ATOM 576 C CA . ILE A 1 74 ? -12.788 -1.227 3.090 1.00 84.69 74 ILE A CA 1
ATOM 577 C C . ILE A 1 74 ? -13.486 0.080 2.703 1.00 84.69 74 ILE A C 1
ATOM 579 O O . ILE A 1 74 ? -14.045 0.212 1.606 1.00 84.69 74 ILE A O 1
ATOM 583 N N . GLY A 1 75 ? -13.440 1.051 3.610 1.00 85.06 75 GLY A N 1
ATOM 584 C CA . GLY A 1 75 ? -14.066 2.354 3.462 1.00 85.06 75 GLY A CA 1
ATOM 585 C C . GLY A 1 75 ? -13.201 3.360 2.708 1.00 85.06 75 GLY A C 1
ATOM 586 O O . GLY A 1 75 ? -12.184 3.046 2.087 1.00 85.06 75 GLY A O 1
ATOM 587 N N . LEU A 1 76 ? -13.644 4.618 2.732 1.00 83.81 76 LEU A N 1
ATOM 588 C CA . LEU A 1 76 ? -12.935 5.720 2.083 1.00 83.81 76 LEU A CA 1
ATOM 589 C C . LEU A 1 76 ? -11.572 5.988 2.736 1.00 83.81 76 LEU A C 1
ATOM 591 O O . LEU A 1 76 ? -10.609 6.268 2.030 1.00 83.81 76 LEU A O 1
ATOM 595 N N . GLN A 1 77 ? -11.491 5.887 4.062 1.00 82.31 77 GLN A N 1
ATOM 596 C CA . GLN A 1 77 ? -10.283 6.227 4.810 1.00 82.31 77 GLN A CA 1
ATOM 597 C C . GLN A 1 77 ? -9.142 5.247 4.520 1.00 82.31 77 GLN A C 1
ATOM 599 O O . GLN A 1 77 ? -8.017 5.677 4.280 1.00 82.31 77 GLN A O 1
ATOM 604 N N . GLU A 1 78 ? -9.431 3.951 4.423 1.00 85.94 78 GLU A N 1
ATOM 605 C CA . GLU A 1 78 ? -8.455 2.922 4.049 1.00 85.94 78 GLU A CA 1
ATOM 606 C C . GLU A 1 78 ? -7.953 3.104 2.614 1.00 85.94 78 GLU A C 1
ATOM 608 O O . GLU A 1 78 ? -6.774 2.911 2.322 1.00 85.94 78 GLU A O 1
ATOM 613 N N . ARG A 1 79 ? -8.830 3.516 1.694 1.00 87.06 79 ARG A N 1
ATOM 614 C CA . ARG A 1 79 ? -8.429 3.828 0.314 1.00 87.06 79 ARG A CA 1
ATOM 615 C C . ARG A 1 79 ? -7.532 5.064 0.268 1.00 87.06 79 ARG A C 1
ATOM 617 O O . ARG A 1 79 ? -6.543 5.078 -0.460 1.00 87.06 79 ARG A O 1
ATOM 624 N N . THR A 1 80 ? -7.841 6.084 1.070 1.00 85.69 80 THR A N 1
ATOM 625 C CA . THR A 1 80 ? -6.975 7.257 1.242 1.00 85.69 80 THR A CA 1
ATOM 626 C C . THR A 1 80 ? -5.620 6.864 1.828 1.00 85.69 80 THR A C 1
ATOM 628 O O . THR A 1 80 ? -4.597 7.317 1.321 1.00 85.69 80 THR A O 1
ATOM 631 N N . LEU A 1 81 ? -5.600 5.981 2.827 1.00 85.75 81 LEU A N 1
ATOM 632 C CA . LEU A 1 81 ? -4.385 5.443 3.436 1.00 85.75 81 LEU A CA 1
ATOM 633 C C . LEU A 1 81 ? -3.503 4.723 2.403 1.00 85.75 81 LEU A C 1
ATOM 635 O O . LEU A 1 81 ? -2.318 5.029 2.289 1.00 85.75 81 LEU A O 1
ATOM 639 N N . ALA A 1 82 ? -4.094 3.833 1.599 1.00 89.44 82 ALA A N 1
ATOM 640 C CA . ALA A 1 82 ? -3.416 3.126 0.510 1.00 89.44 82 ALA A CA 1
ATOM 641 C C . ALA A 1 82 ? -2.768 4.082 -0.501 1.00 89.44 82 ALA A C 1
ATOM 643 O O . ALA A 1 82 ? -1.610 3.913 -0.880 1.00 89.44 82 ALA A O 1
ATOM 644 N N . LYS A 1 83 ? -3.506 5.118 -0.913 1.00 89.12 83 LYS A N 1
ATOM 645 C CA . LYS A 1 83 ? -3.011 6.139 -1.841 1.00 89.12 83 LYS A CA 1
ATOM 646 C C . LYS A 1 83 ? -1.842 6.919 -1.247 1.00 89.12 83 LYS A C 1
ATOM 648 O O . LYS A 1 83 ? -0.796 7.029 -1.881 1.00 89.12 83 LYS A O 1
ATOM 653 N N . ARG A 1 84 ? -2.000 7.419 -0.017 1.00 85.31 84 ARG A N 1
ATOM 654 C CA . ARG A 1 84 ? -0.953 8.175 0.686 1.00 85.31 84 ARG A CA 1
ATOM 655 C C . ARG A 1 84 ? 0.324 7.368 0.841 1.00 85.31 84 ARG A C 1
ATOM 657 O O . ARG A 1 84 ? 1.406 7.919 0.684 1.00 85.31 84 ARG A O 1
ATOM 664 N N . PHE A 1 85 ? 0.207 6.071 1.094 1.00 86.25 85 PHE A N 1
ATOM 665 C CA . PHE A 1 85 ? 1.365 5.195 1.166 1.00 86.25 85 PHE A CA 1
ATOM 666 C C . PHE A 1 85 ? 2.151 5.140 -0.147 1.00 86.25 85 PHE A C 1
ATOM 668 O O . PHE A 1 85 ? 3.363 5.332 -0.135 1.00 86.25 85 PHE A O 1
ATOM 675 N N . LEU A 1 86 ? 1.475 4.942 -1.283 1.00 88.06 86 LEU A N 1
ATOM 676 C CA . LEU A 1 86 ? 2.132 4.930 -2.595 1.00 88.06 86 LEU A CA 1
ATOM 677 C C . LEU A 1 86 ? 2.731 6.287 -2.964 1.00 88.06 86 LEU A C 1
ATOM 679 O O . LEU A 1 86 ? 3.806 6.336 -3.554 1.00 88.06 86 LEU A O 1
ATOM 683 N N . GLU A 1 87 ? 2.060 7.383 -2.607 1.00 87.38 87 GLU A N 1
ATOM 684 C CA . GLU A 1 87 ? 2.590 8.737 -2.795 1.00 87.38 87 GLU A CA 1
ATOM 685 C C . GLU A 1 87 ? 3.875 8.966 -1.990 1.00 87.38 87 GLU A C 1
ATOM 687 O O . GLU A 1 87 ? 4.785 9.618 -2.497 1.00 87.38 87 GLU A O 1
ATOM 692 N N . LEU A 1 88 ? 3.966 8.431 -0.765 1.00 85.00 88 LEU A N 1
ATOM 693 C CA . LEU A 1 88 ? 5.191 8.489 0.037 1.00 85.00 88 LEU A CA 1
ATOM 694 C C . LEU A 1 88 ? 6.289 7.592 -0.529 1.00 85.00 88 LEU A C 1
ATOM 696 O O . LEU A 1 88 ? 7.421 8.045 -0.644 1.00 85.00 88 LEU A O 1
ATOM 700 N N . LEU A 1 89 ? 5.961 6.360 -0.931 1.00 82.94 89 LEU A N 1
ATOM 701 C CA . LEU A 1 89 ? 6.926 5.479 -1.595 1.00 82.94 89 LEU A CA 1
ATOM 702 C C . LEU A 1 89 ? 7.491 6.148 -2.851 1.00 82.94 89 LEU A C 1
ATOM 704 O O . LEU A 1 89 ? 8.694 6.156 -3.055 1.00 82.94 89 LEU A O 1
ATOM 708 N N . ALA A 1 90 ? 6.655 6.803 -3.659 1.00 84.94 90 ALA A N 1
ATOM 709 C CA . ALA A 1 90 ? 7.106 7.518 -4.850 1.00 84.94 90 ALA A CA 1
ATOM 710 C C . ALA A 1 90 ? 8.026 8.724 -4.555 1.00 84.94 90 ALA A C 1
ATOM 712 O O . ALA A 1 90 ? 8.648 9.237 -5.482 1.00 84.94 90 ALA A O 1
ATOM 713 N N . GLN A 1 91 ? 8.108 9.199 -3.309 1.00 83.69 91 GLN A N 1
ATOM 714 C CA . GLN A 1 91 ? 9.012 10.280 -2.899 1.00 83.69 91 GLN A CA 1
ATOM 715 C C . GLN A 1 91 ? 10.373 9.771 -2.414 1.00 83.69 91 GLN A C 1
ATOM 717 O O . GLN A 1 91 ? 11.266 10.591 -2.209 1.00 83.69 91 GLN A O 1
ATOM 722 N N . ASP A 1 92 ? 10.551 8.457 -2.252 1.00 81.19 92 ASP A N 1
ATOM 723 C CA . ASP A 1 92 ? 11.832 7.886 -1.845 1.00 81.19 92 ASP A CA 1
ATOM 724 C C . ASP A 1 92 ? 12.906 8.151 -2.919 1.00 81.19 92 ASP A C 1
ATOM 726 O O . ASP A 1 92 ? 12.747 7.832 -4.106 1.00 81.19 92 ASP A O 1
ATOM 730 N N . GLU A 1 93 ? 14.012 8.766 -2.495 1.00 78.06 93 GLU A N 1
ATOM 731 C CA . GLU A 1 93 ? 15.152 9.110 -3.348 1.00 78.06 93 GLU A CA 1
ATOM 732 C C . GLU A 1 93 ? 15.853 7.866 -3.913 1.00 78.06 93 GLU A C 1
ATOM 734 O O . GLU A 1 93 ? 16.531 7.961 -4.938 1.00 78.06 93 GLU A O 1
ATOM 739 N N . MET A 1 94 ? 15.659 6.698 -3.289 1.00 80.88 94 MET A N 1
ATOM 740 C CA . MET A 1 94 ? 16.202 5.424 -3.757 1.00 80.88 94 MET A CA 1
ATOM 741 C C . MET A 1 94 ? 15.542 4.914 -5.043 1.00 80.88 94 MET A C 1
ATOM 743 O O . MET A 1 94 ? 16.127 4.071 -5.726 1.00 80.88 94 MET A O 1
ATOM 747 N N . HIS A 1 95 ? 14.362 5.421 -5.409 1.00 81.44 95 HIS A N 1
ATOM 748 C CA . HIS A 1 95 ? 13.699 5.041 -6.651 1.00 81.44 95 HIS A CA 1
ATOM 749 C C . HIS A 1 95 ? 14.198 5.843 -7.854 1.00 81.44 95 HIS A C 1
ATOM 751 O O . HIS A 1 95 ? 14.433 7.053 -7.810 1.00 81.44 95 HIS A O 1
ATOM 757 N N . THR A 1 96 ? 14.285 5.171 -8.994 1.00 88.50 96 THR A N 1
ATOM 758 C CA . THR A 1 96 ? 14.473 5.812 -10.293 1.00 88.50 96 THR A CA 1
ATOM 759 C C . THR A 1 96 ? 13.224 6.591 -10.708 1.00 88.50 96 THR A C 1
ATOM 761 O O . THR A 1 96 ? 12.111 6.349 -10.245 1.00 88.50 96 THR A O 1
ATOM 764 N N . GLU A 1 97 ? 13.379 7.514 -11.657 1.00 89.19 97 GLU A N 1
ATOM 765 C CA . GLU A 1 97 ? 12.256 8.291 -12.194 1.00 89.19 97 GLU A CA 1
ATOM 766 C C . GLU A 1 97 ? 11.148 7.409 -12.798 1.00 89.19 97 GLU A C 1
ATOM 768 O O . GLU A 1 97 ? 9.961 7.701 -12.652 1.00 89.19 97 GLU A O 1
ATOM 773 N N . SER A 1 98 ? 11.521 6.305 -13.450 1.00 86.88 98 SER A N 1
ATOM 774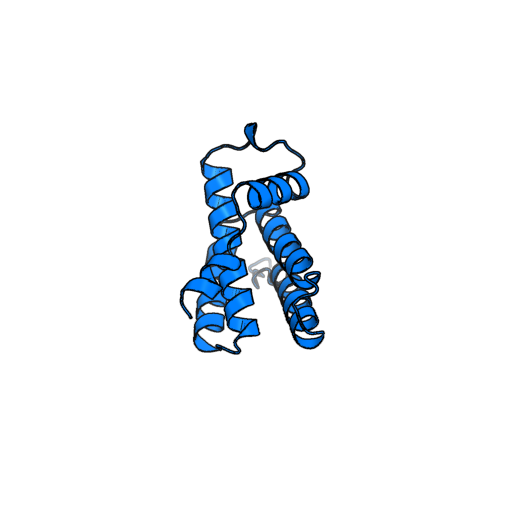 C CA . SER A 1 98 ? 10.566 5.344 -14.010 1.00 86.88 98 SER A CA 1
ATOM 775 C C . SER A 1 98 ? 9.766 4.626 -12.922 1.00 86.88 98 SER A C 1
ATOM 777 O O . SER A 1 98 ? 8.553 4.468 -13.059 1.00 86.88 98 SER A O 1
ATOM 779 N N . GLU A 1 99 ? 10.422 4.228 -11.832 1.00 88.19 99 GLU A N 1
ATOM 780 C CA . GLU A 1 99 ? 9.788 3.579 -10.680 1.00 88.19 99 GLU A CA 1
ATOM 781 C C . GLU A 1 99 ? 8.858 4.542 -9.942 1.00 88.19 99 GLU A C 1
ATOM 783 O O . GLU A 1 99 ? 7.709 4.192 -9.672 1.00 88.19 99 GLU A O 1
ATOM 788 N N . ARG A 1 100 ? 9.292 5.790 -9.721 1.00 89.94 100 ARG A N 1
ATOM 789 C CA . ARG A 1 100 ? 8.435 6.842 -9.155 1.00 89.94 100 ARG A CA 1
ATOM 790 C C . ARG A 1 100 ? 7.173 7.046 -9.987 1.00 89.94 100 ARG A C 1
ATOM 792 O O . ARG A 1 100 ? 6.074 7.025 -9.441 1.00 89.94 100 ARG A O 1
ATOM 799 N N . ARG A 1 101 ? 7.298 7.149 -11.317 1.00 90.50 101 ARG A N 1
ATOM 800 C CA . ARG A 1 101 ? 6.139 7.261 -12.226 1.00 90.50 101 ARG A CA 1
ATOM 801 C C . ARG A 1 101 ? 5.212 6.056 -12.146 1.00 90.50 101 ARG A C 1
ATOM 803 O O . ARG A 1 101 ? 3.996 6.226 -12.228 1.00 90.50 101 ARG A O 1
ATOM 810 N N . LEU A 1 102 ? 5.765 4.853 -12.019 1.00 90.00 102 LEU A N 1
ATOM 811 C CA . LEU A 1 102 ? 4.981 3.633 -11.876 1.00 90.00 102 LEU A CA 1
ATOM 812 C C . LEU A 1 102 ? 4.192 3.632 -10.557 1.00 90.00 102 LEU A C 1
ATOM 814 O O . LEU A 1 102 ? 2.994 3.351 -10.575 1.00 90.00 102 LEU A O 1
ATOM 818 N N . LEU A 1 103 ? 4.820 4.025 -9.447 1.00 90.00 103 LEU A N 1
ATOM 819 C CA . LEU A 1 103 ? 4.174 4.146 -8.136 1.00 90.00 103 LEU A CA 1
ATOM 820 C C . LEU A 1 103 ? 3.090 5.234 -8.124 1.00 90.00 103 LEU A C 1
ATOM 822 O O . LEU A 1 103 ? 1.993 4.994 -7.619 1.00 90.00 103 LEU A O 1
ATOM 826 N N . THR A 1 104 ? 3.341 6.394 -8.741 1.00 90.38 104 THR A N 1
ATOM 827 C CA . THR A 1 104 ? 2.333 7.457 -8.897 1.00 90.38 104 THR A CA 1
ATOM 828 C C . THR A 1 104 ? 1.127 6.972 -9.701 1.00 90.38 104 THR A C 1
ATOM 830 O O . THR A 1 104 ? -0.007 7.137 -9.258 1.00 90.38 104 THR A O 1
ATOM 833 N N . ARG A 1 105 ? 1.348 6.303 -10.841 1.00 91.06 105 ARG A N 1
ATOM 834 C CA . ARG A 1 105 ? 0.250 5.729 -11.638 1.00 91.06 105 ARG A CA 1
ATOM 835 C C . ARG A 1 105 ? -0.531 4.679 -10.865 1.00 91.06 105 ARG A C 1
ATOM 837 O O . ARG A 1 105 ? -1.752 4.624 -10.968 1.00 91.06 105 ARG A O 1
ATOM 844 N N . LEU A 1 106 ? 0.157 3.845 -10.088 1.00 89.50 106 LEU A N 1
ATOM 845 C CA . LEU A 1 106 ? -0.507 2.871 -9.234 1.00 89.50 106 LEU A CA 1
ATOM 846 C C . LEU A 1 106 ? -1.431 3.582 -8.235 1.00 89.50 106 LEU A C 1
ATOM 848 O O . LEU A 1 106 ? -2.589 3.193 -8.114 1.00 89.50 106 LEU A O 1
ATOM 852 N N . ALA A 1 107 ? -0.965 4.663 -7.601 1.00 89.81 107 ALA A N 1
ATOM 853 C CA . ALA A 1 107 ? -1.758 5.465 -6.669 1.00 89.81 107 ALA A CA 1
ATOM 854 C C . ALA A 1 107 ? -3.017 6.072 -7.316 1.00 89.81 107 ALA A C 1
ATOM 856 O O . ALA A 1 107 ? -4.079 6.088 -6.692 1.00 89.81 107 ALA A O 1
ATOM 857 N N . GLU A 1 108 ? -2.918 6.534 -8.565 1.00 88.25 108 GLU A N 1
ATOM 858 C CA . GLU A 1 108 ? -4.049 7.056 -9.347 1.00 88.25 108 GLU A CA 1
ATOM 859 C C . GLU A 1 108 ? -5.088 5.962 -9.643 1.00 88.25 108 GLU A C 1
ATOM 861 O O . GLU A 1 108 ? -6.285 6.150 -9.412 1.00 88.25 108 GLU A O 1
ATOM 866 N N . VAL A 1 109 ? -4.638 4.781 -10.078 1.00 85.88 109 VAL A N 1
ATOM 867 C CA . VAL A 1 109 ? -5.522 3.660 -10.441 1.00 85.88 109 VAL A CA 1
ATOM 868 C C . VAL A 1 109 ? -6.277 3.099 -9.230 1.00 85.88 109 VAL A C 1
ATOM 870 O O . VAL A 1 109 ? -7.411 2.631 -9.380 1.00 85.88 109 VAL A O 1
ATOM 873 N N . LEU A 1 110 ? -5.704 3.167 -8.021 1.00 82.12 110 LEU A N 1
ATOM 874 C CA . LEU A 1 110 ? -6.422 2.773 -6.801 1.00 82.12 110 LEU A CA 1
ATOM 875 C C . LEU A 1 110 ? -7.638 3.679 -6.507 1.00 82.12 110 LEU A C 1
ATOM 877 O O . LEU A 1 110 ? -8.583 3.213 -5.865 1.00 82.12 110 LEU A O 1
ATOM 881 N N . ASP A 1 111 ? -7.638 4.932 -6.978 1.00 68.38 111 ASP A N 1
ATOM 882 C CA . ASP A 1 111 ? -8.730 5.909 -6.810 1.00 68.38 111 ASP 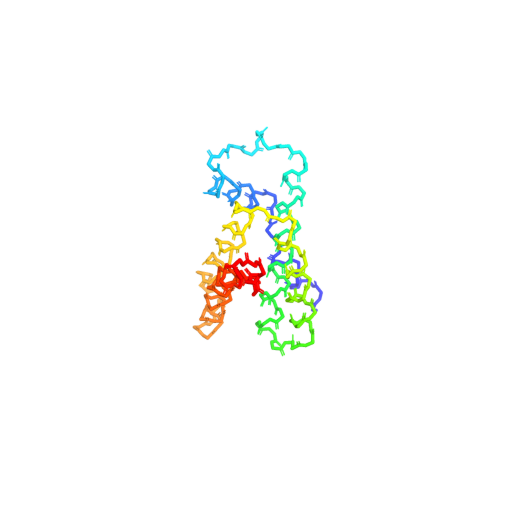A CA 1
ATOM 883 C C . ASP A 1 111 ? -9.790 5.766 -7.925 1.00 68.38 111 ASP A C 1
ATOM 885 O O . ASP A 1 111 ? -10.996 5.784 -7.656 1.00 68.38 111 ASP A O 1
ATOM 889 N N . ASP A 1 112 ? -9.352 5.523 -9.167 1.00 59.22 112 ASP A N 1
ATOM 890 C CA . ASP A 1 112 ? -10.200 5.465 -10.374 1.00 59.22 112 ASP A CA 1
ATOM 891 C C . ASP A 1 112 ? -11.212 4.307 -10.387 1.00 59.22 112 ASP A C 1
ATOM 893 O O . ASP A 1 112 ? -12.263 4.373 -11.036 1.00 59.22 112 ASP A O 1
ATOM 897 N N . GLN A 1 113 ? -10.988 3.260 -9.589 1.00 55.22 113 GLN A N 1
ATOM 898 C CA . GLN A 1 113 ? -11.973 2.184 -9.412 1.00 55.22 113 GLN A CA 1
ATOM 899 C C . GLN A 1 113 ? -13.258 2.642 -8.682 1.00 55.22 113 GLN A C 1
ATOM 901 O O . GLN A 1 113 ? -14.211 1.870 -8.562 1.00 55.22 113 GLN A O 1
ATOM 906 N N . ARG A 1 114 ? -13.355 3.922 -8.283 1.00 49.25 114 ARG A N 1
ATOM 907 C CA . ARG A 1 114 ? -14.612 4.610 -7.925 1.00 49.25 114 ARG A CA 1
ATOM 908 C C . ARG A 1 114 ? -15.653 4.660 -9.052 1.00 49.25 114 ARG A C 1
ATOM 910 O O . ARG A 1 114 ? -16.834 4.808 -8.746 1.00 49.25 114 ARG A O 1
ATOM 917 N N . MET A 1 115 ? -15.264 4.536 -10.324 1.00 36.22 115 MET A N 1
ATOM 918 C CA . MET A 1 115 ? -16.147 4.796 -11.476 1.00 36.22 115 MET A CA 1
ATOM 919 C C . MET A 1 115 ? -16.551 3.560 -12.296 1.00 36.22 115 MET A C 1
ATOM 921 O O . MET A 1 115 ? -16.692 3.611 -13.516 1.00 36.22 115 MET A O 1
ATOM 925 N N . ARG A 1 116 ? -16.863 2.444 -11.635 1.00 37.53 116 ARG A N 1
ATOM 926 C CA . ARG A 1 116 ? -17.842 1.498 -12.199 1.00 37.53 116 ARG A CA 1
ATOM 927 C C . ARG A 1 116 ? -18.979 1.264 -11.214 1.00 37.53 116 ARG A C 1
ATOM 929 O O . ARG A 1 116 ? -19.047 0.194 -10.608 1.00 37.53 116 ARG A O 1
ATOM 936 N N . PRO A 1 117 ? -19.914 2.224 -11.061 1.00 38.28 117 PRO A N 1
ATOM 937 C CA . PRO A 1 117 ? -21.251 1.832 -10.662 1.00 38.28 117 PRO A CA 1
ATOM 938 C C . PRO A 1 117 ? -21.713 0.807 -11.696 1.00 38.28 117 PRO A C 1
ATOM 940 O O . PRO A 1 117 ? -21.667 1.054 -12.903 1.00 38.28 117 PRO A O 1
ATOM 943 N N . GLY A 1 118 ? -22.065 -0.388 -11.223 1.00 36.75 118 GLY A N 1
ATOM 944 C CA . GLY A 1 118 ? -22.636 -1.410 -12.079 1.00 36.75 118 GLY A CA 1
ATOM 945 C C . GLY A 1 118 ? -23.743 -0.806 -12.936 1.00 36.75 118 GLY A C 1
ATOM 946 O O . GLY A 1 118 ? -24.456 0.097 -12.496 1.00 36.75 118 GLY A O 1
ATOM 947 N N . ALA A 1 119 ? -23.883 -1.326 -14.149 1.00 41.31 119 ALA A N 1
ATOM 948 C CA . ALA A 1 119 ? -25.020 -1.119 -15.029 1.00 41.31 119 ALA A CA 1
ATOM 949 C C . ALA A 1 119 ? -26.335 -1.615 -14.381 1.00 41.31 119 ALA A C 1
ATOM 951 O O . ALA A 1 119 ? -27.008 -2.507 -14.888 1.00 41.31 119 ALA A O 1
ATOM 952 N N . ARG A 1 120 ? -26.722 -1.042 -13.237 1.00 44.91 120 ARG A N 1
ATOM 953 C CA . ARG A 1 120 ? -28.068 -1.092 -12.684 1.00 44.91 120 ARG A CA 1
ATOM 954 C C . ARG A 1 120 ? -28.850 0.051 -13.312 1.00 44.91 120 ARG A C 1
ATOM 956 O O . ARG A 1 120 ? -29.136 1.053 -12.672 1.00 44.91 120 ARG A O 1
ATOM 963 N N . SER A 1 121 ? -29.205 -0.144 -14.576 1.00 42.97 121 SER A N 1
ATOM 964 C CA . SER A 1 121 ? -30.477 0.359 -15.083 1.00 42.97 121 SER A CA 1
ATOM 965 C C . SER A 1 121 ? -31.419 -0.835 -15.226 1.00 42.97 121 SER A C 1
ATOM 967 O O . SER A 1 121 ? -31.657 -1.375 -16.299 1.00 42.97 121 SER A O 1
ATOM 969 N N . ALA A 1 122 ? -31.883 -1.307 -14.075 1.00 45.88 122 ALA A N 1
ATOM 970 C CA . ALA A 1 122 ? -33.197 -1.909 -13.912 1.00 45.88 122 ALA A CA 1
ATOM 971 C C . ALA A 1 122 ? -33.885 -0.972 -12.915 1.00 45.88 122 ALA A C 1
ATOM 973 O O . ALA A 1 122 ? -33.311 -0.724 -11.860 1.00 45.88 122 ALA A O 1
ATOM 974 N N . ARG A 1 123 ? -35.045 -0.362 -13.131 1.00 43.28 123 ARG A N 1
ATOM 975 C CA . ARG A 1 123 ? -36.140 -0.417 -14.113 1.00 43.28 123 ARG A CA 1
ATOM 976 C C . ARG A 1 123 ? -36.905 0.910 -13.934 1.00 43.28 123 ARG A C 1
ATOM 978 O O . ARG A 1 123 ? -36.903 1.402 -12.809 1.00 43.28 123 ARG A O 1
ATOM 985 N N . ALA A 1 124 ? -37.608 1.403 -14.958 1.00 42.69 124 ALA A N 1
ATOM 986 C CA . ALA A 1 124 ? -38.950 2.013 -14.835 1.00 42.69 124 ALA A CA 1
ATOM 987 C C . ALA A 1 124 ? -39.411 2.635 -16.169 1.00 42.69 124 ALA A C 1
ATOM 989 O O . ALA A 1 124 ? -39.103 3.792 -16.450 1.00 42.69 124 ALA A O 1
ATOM 990 N N . ASN A 1 125 ? -40.107 1.850 -16.995 1.00 39.94 125 ASN A N 1
ATOM 991 C CA . ASN A 1 125 ? -41.499 2.074 -17.426 1.00 39.94 125 ASN A CA 1
ATOM 992 C C . ASN A 1 125 ? -41.890 1.018 -18.460 1.00 39.94 125 ASN A C 1
ATOM 994 O O . ASN A 1 125 ? -41.197 0.927 -19.496 1.00 39.94 125 ASN A O 1
#

Radius of gyration: 16.02 Å; chains: 1; bounding box: 58×26×38 Å

Secondary structure (DSSP, 8-state):
--TTGGGGSPPHHHHHHHHHHHHSS-GGGS-HHHHHHHHHHHHHHHHHHHHHHTT-HHHHHHHHHHHHHHHTT--HHHHHHHHHHHHHHTT-TTS-HHHHHHHHHHHHHHHHGGG----------

Foldseek 3Di:
DVVVLVVQQDDPVRLQVLLCVLVVDHPVPDDPVRSVLLSVLSNLLSQLLVCVVVVVPVSNVVSVVVLVVCVVVDDPSSLSSSLVSLQVVLPDPPDDPVSSVSSNVSSVVSVVVVPCPDPPPDDDD

pLDDT: mean 76.22, std 17.1, range [31.83, 92.88]

Sequence (125 aa):
MLHERAQLAPSERELALLMRLSFGRELETFGLDEIELARLVFAQVALMAGAALSADSEVFVGAERLWRDMQARIGLQERTLAKRFLELLAQDEMHTESERRLLTRLAEVLDDQRMRPGARSARAN